Protein AF-0000000084404842 (afdb_homodimer)

Sequence (154 aa):
MKILVSLSGGLVNAVYLDEEAAAAKVQVVIADYDVEGTQCETVLDPDGDEVLLWTETPITESPHAEKMFALEATGCFMKILVSLSGGLVNAVYLDEEAAAAKVQVVIADYDVEGTQCETVLDPDGDEVLLWTETPITESPHAEKMFALEATGCF

Solvent-accessible surface area (backbone atoms only — not comparable to full-atom values): 8660 Å² to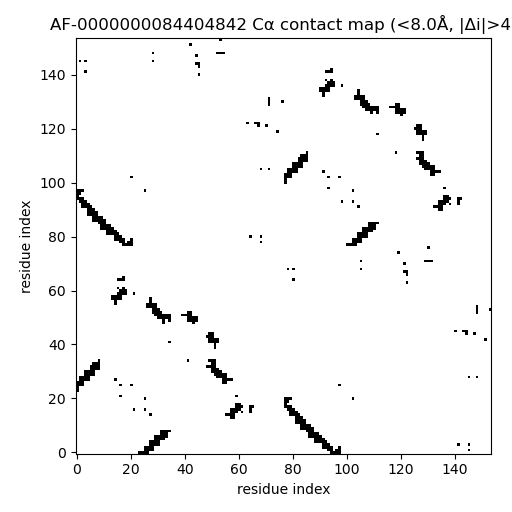tal; per-residue (Å²): 77,42,33,40,42,32,26,42,46,52,43,80,73,46,36,32,29,37,70,62,28,49,74,62,58,57,40,45,33,38,36,33,51,53,58,79,89,59,87,66,82,63,46,68,44,99,87,64,49,64,27,36,66,48,73,59,80,60,45,59,84,43,69,68,53,55,51,51,56,53,48,51,74,64,50,87,120,79,43,35,40,41,32,26,43,44,53,43,80,73,49,37,33,29,37,70,61,26,48,74,61,56,58,40,43,32,40,36,34,52,52,56,77,89,58,86,66,82,63,46,70,45,98,87,64,49,65,26,36,66,48,72,62,81,59,44,60,86,42,70,66,54,55,53,51,54,54,48,50,74,65,50,87,121

Organism: Acidithiobacillus ferrooxidans (NCBI:txid920)

Secondary structure (DSSP, 8-state):
-EEEEEEESSEEEEEEE-HHHHHTT-EEEEEE---TT--SPPEE-TTS-EEEEEEE--EES-HHHHHHHHHHHHS--/-EEEEEEESSEEEEEEE-HHHHHTT-EEEEEE---TT--SPPEE-TTS-EEEEEEE--EES-HHHHHHHHHHHH---

pLDDT: mean 93.38, std 8.91, range [45.34, 98.69]

Structure (mmCIF, N/CA/C/O backbone):
data_AF-0000000084404842-model_v1
#
loop_
_entity.id
_entity.type
_entity.pdbx_description
1 polymer 'Uncharacterized protein'
#
loop_
_atom_site.group_PDB
_atom_site.id
_atom_site.type_symbol
_atom_site.label_atom_id
_atom_site.label_alt_id
_atom_site.label_comp_id
_atom_site.label_asym_id
_atom_site.label_entity_id
_atom_site.label_seq_id
_atom_site.pdbx_PDB_ins_code
_atom_site.Cartn_x
_atom_site.Cartn_y
_atom_site.Cartn_z
_atom_site.occupancy
_atom_site.B_iso_or_equiv
_atom_site.auth_seq_id
_atom_site.auth_comp_id
_atom_site.auth_asym_id
_atom_site.auth_atom_id
_atom_site.pdbx_PDB_model_num
ATOM 1 N N . MET A 1 1 ? -8.859 1.217 11.219 1 95.62 1 MET A N 1
ATOM 2 C CA . MET A 1 1 ? -7.66 0.489 10.82 1 95.62 1 MET A CA 1
ATOM 3 C C . MET A 1 1 ? -6.992 1.154 9.625 1 95.62 1 MET A C 1
ATOM 5 O O . MET A 1 1 ? -7.656 1.465 8.633 1 95.62 1 MET A O 1
ATOM 9 N N . LYS A 1 2 ? -5.762 1.504 9.844 1 97.81 2 LYS A N 1
ATOM 10 C CA . LYS A 1 2 ? -5.055 2.225 8.789 1 97.81 2 LYS A CA 1
ATOM 11 C C . LYS A 1 2 ? -3.74 1.536 8.438 1 97.81 2 LYS 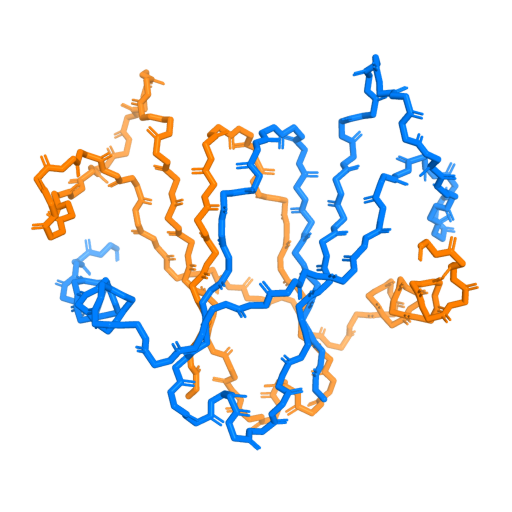A C 1
ATOM 13 O O . LYS A 1 2 ? -3.078 0.968 9.312 1 97.81 2 LYS A O 1
ATOM 18 N N . ILE A 1 3 ? -3.461 1.562 7.227 1 98.5 3 ILE A N 1
ATOM 19 C CA . ILE A 1 3 ? -2.195 1.11 6.66 1 98.5 3 ILE A CA 1
ATOM 20 C C . ILE A 1 3 ? -1.508 2.268 5.941 1 98.5 3 ILE A C 1
ATOM 22 O O . ILE A 1 3 ? -2.158 3.039 5.23 1 98.5 3 ILE A O 1
ATOM 26 N N . LEU A 1 4 ? -0.23 2.408 6.191 1 98.69 4 LEU A N 1
ATOM 27 C CA . LEU A 1 4 ? 0.58 3.389 5.477 1 98.69 4 LEU A CA 1
ATOM 28 C C . LEU A 1 4 ? 1.55 2.701 4.523 1 98.69 4 LEU A C 1
ATOM 30 O O . LEU A 1 4 ? 2.334 1.846 4.938 1 98.69 4 LEU A O 1
ATOM 34 N N . VAL A 1 5 ? 1.462 3.002 3.25 1 97.81 5 VAL A N 1
ATOM 35 C CA . VAL A 1 5 ? 2.424 2.541 2.256 1 97.81 5 VAL A CA 1
ATOM 36 C C . VAL A 1 5 ? 3.312 3.703 1.817 1 97.81 5 VAL A C 1
ATOM 38 O O . VAL A 1 5 ? 2.828 4.68 1.241 1 97.81 5 VAL A O 1
ATOM 41 N N . SER A 1 6 ? 4.559 3.566 2.154 1 97.62 6 SER A N 1
ATOM 42 C CA . SER A 1 6 ? 5.543 4.57 1.757 1 97.62 6 SER A CA 1
ATOM 43 C C . SER A 1 6 ? 6.297 4.137 0.504 1 97.62 6 SER A C 1
ATOM 45 O O . SER A 1 6 ? 6.824 3.023 0.442 1 97.62 6 SER A O 1
ATOM 47 N N . LEU A 1 7 ? 6.277 5.031 -0.471 1 95.75 7 LEU A N 1
ATOM 48 C CA . LEU A 1 7 ? 6.98 4.68 -1.701 1 95.75 7 LEU A CA 1
ATOM 49 C C . LEU A 1 7 ? 7.742 5.883 -2.254 1 95.75 7 LEU A C 1
ATOM 51 O O . LEU A 1 7 ? 7.523 7.016 -1.818 1 95.75 7 LEU A O 1
ATOM 55 N N . SER A 1 8 ? 8.734 5.625 -3.014 1 93.88 8 SER A N 1
ATOM 56 C CA . SER A 1 8 ? 9.469 6.633 -3.771 1 93.88 8 SER A CA 1
ATOM 57 C C . SER A 1 8 ? 9.305 6.422 -5.273 1 93.88 8 SER A C 1
ATOM 59 O O . SER A 1 8 ? 9.82 5.445 -5.828 1 93.88 8 SER A O 1
ATOM 61 N N . GLY A 1 9 ? 8.531 7.402 -5.789 1 86.19 9 GLY A N 1
ATOM 62 C CA . GLY A 1 9 ? 8.266 7.301 -7.215 1 86.19 9 GLY A CA 1
ATOM 63 C C . GLY A 1 9 ? 7.262 6.219 -7.562 1 86.19 9 GLY A C 1
ATOM 64 O O . GLY A 1 9 ? 6.566 5.703 -6.684 1 86.19 9 GLY A O 1
ATOM 65 N N . GLY A 1 10 ? 6.973 6.07 -8.812 1 84.31 10 GLY A N 1
ATOM 66 C CA . GLY A 1 10 ? 6.008 5.102 -9.312 1 84.31 10 GLY A CA 1
ATOM 67 C C . GLY A 1 10 ? 4.582 5.613 -9.281 1 84.31 10 GLY A C 1
ATOM 68 O O . GLY A 1 10 ? 4.324 6.734 -8.844 1 84.31 10 GLY A O 1
ATOM 69 N N . LEU A 1 11 ? 3.779 4.883 -9.859 1 90.5 11 LEU A N 1
ATOM 70 C CA . LEU A 1 11 ? 2.354 5.184 -9.922 1 90.5 11 LEU A CA 1
ATOM 71 C C . LEU A 1 11 ? 1.536 4.086 -9.242 1 90.5 11 LEU A C 1
ATOM 73 O O . LEU A 1 11 ? 1.642 2.914 -9.609 1 90.5 11 LEU A O 1
ATOM 77 N N . VAL A 1 12 ? 0.825 4.516 -8.188 1 94.38 12 VAL A N 1
ATOM 78 C CA . VAL A 1 12 ? -0.156 3.588 -7.633 1 94.38 12 VAL A CA 1
ATOM 79 C C . VAL A 1 12 ? -1.347 3.471 -8.586 1 94.38 12 VAL A C 1
ATOM 81 O O . VAL A 1 12 ? -2.092 4.434 -8.773 1 94.38 12 VAL A O 1
ATOM 84 N N . ASN A 1 13 ? -1.552 2.266 -9.086 1 95.81 13 ASN A N 1
ATOM 85 C CA . ASN A 1 13 ? -2.639 2.027 -10.031 1 95.81 13 ASN A CA 1
ATOM 86 C C . ASN A 1 13 ? -3.961 1.78 -9.312 1 95.81 13 ASN A C 1
ATOM 88 O O . ASN A 1 13 ? -5 2.301 -9.719 1 95.81 13 ASN A O 1
ATOM 92 N N . ALA A 1 14 ? -3.934 1.024 -8.406 1 97.25 14 ALA A N 1
ATOM 93 C CA . ALA A 1 14 ? -5.145 0.67 -7.668 1 97.25 14 ALA A CA 1
ATOM 94 C C . ALA A 1 14 ? -4.801 0.03 -6.324 1 97.25 14 ALA A C 1
ATOM 96 O O . ALA A 1 14 ? -3.719 -0.542 -6.164 1 97.25 14 ALA A O 1
ATOM 97 N N . VAL A 1 15 ? -5.629 0.176 -5.426 1 98.38 15 VAL A N 1
ATOM 98 C CA . VAL A 1 15 ? -5.613 -0.553 -4.16 1 98.38 15 VAL A CA 1
ATOM 99 C C . VAL A 1 15 ? -6.883 -1.388 -4.027 1 98.38 15 VAL A C 1
ATOM 101 O O . VAL A 1 15 ? -7.98 -0.908 -4.316 1 98.38 15 VAL A O 1
ATOM 104 N N . TYR A 1 16 ? -6.707 -2.646 -3.613 1 98.69 16 TYR A N 1
ATOM 105 C CA . TYR A 1 16 ? -7.836 -3.557 -3.453 1 98.69 16 TYR A CA 1
ATOM 106 C C . TYR A 1 16 ? -7.934 -4.059 -2.016 1 98.69 16 TYR A C 1
ATOM 108 O O . TYR A 1 16 ? -6.918 -4.332 -1.377 1 98.69 16 TYR A O 1
ATOM 116 N N . LEU A 1 17 ? -9.133 -4.199 -1.536 1 98.44 17 LEU A N 1
ATOM 117 C CA . LEU A 1 17 ? -9.398 -4.82 -0.242 1 98.44 17 LEU A CA 1
ATOM 118 C C . LEU A 1 17 ? -10.117 -6.152 -0.415 1 98.44 17 LEU A C 1
ATOM 120 O O . LEU A 1 17 ? -11.031 -6.266 -1.234 1 98.44 17 LEU A O 1
ATOM 124 N N . ASP A 1 18 ? -9.641 -7.18 0.291 1 97.94 18 ASP A N 1
ATOM 125 C CA . ASP A 1 18 ? -10.477 -8.375 0.289 1 97.94 18 ASP A CA 1
ATOM 126 C C . ASP A 1 18 ? -11.758 -8.148 1.092 1 97.94 18 ASP A C 1
ATOM 128 O O . ASP A 1 18 ? -11.977 -7.062 1.629 1 97.94 18 ASP A O 1
ATOM 132 N N . GLU A 1 19 ? -12.555 -9.156 1.136 1 97.06 19 GLU A N 1
ATOM 133 C CA . GLU A 1 19 ? -13.875 -9 1.741 1 97.06 19 GLU A CA 1
ATOM 134 C C . GLU A 1 19 ? -13.766 -8.602 3.211 1 97.06 19 GLU A C 1
ATOM 136 O O . GLU A 1 19 ? -14.477 -7.703 3.67 1 97.06 19 GLU A O 1
ATOM 141 N N . GLU A 1 20 ? -12.977 -9.203 3.902 1 97.31 20 GLU A N 1
ATOM 142 C CA . GLU A 1 20 ? -12.828 -8.938 5.328 1 97.31 20 GLU A CA 1
ATOM 143 C C . GLU A 1 20 ? -12.305 -7.523 5.57 1 97.31 20 GLU A C 1
ATOM 145 O O . GLU A 1 20 ? -12.805 -6.809 6.438 1 97.31 20 GLU A O 1
ATOM 150 N N . ALA A 1 21 ? -11.289 -7.156 4.832 1 97.94 21 ALA A N 1
ATOM 151 C CA . ALA A 1 21 ? -10.719 -5.816 4.957 1 97.94 21 ALA A CA 1
ATOM 152 C C . ALA A 1 21 ? -11.758 -4.75 4.609 1 97.94 21 ALA A C 1
ATOM 154 O O . ALA A 1 21 ? -11.805 -3.691 5.238 1 97.94 21 ALA A O 1
ATOM 155 N N . ALA A 1 22 ? -12.508 -4.996 3.578 1 97.62 22 ALA A N 1
ATOM 156 C CA . ALA A 1 22 ? -13.562 -4.062 3.182 1 97.62 22 ALA A CA 1
ATOM 157 C C . ALA A 1 22 ? -14.594 -3.9 4.293 1 97.62 22 ALA A C 1
ATOM 159 O O . ALA A 1 22 ? -15.023 -2.783 4.594 1 97.62 22 ALA A O 1
ATOM 160 N N . ALA A 1 23 ? -14.977 -5.004 4.824 1 97.06 23 ALA A N 1
ATOM 161 C CA . ALA A 1 23 ? -15.953 -4.98 5.906 1 97.06 23 ALA A CA 1
ATOM 162 C C . ALA A 1 23 ? -15.43 -4.195 7.105 1 97.06 23 ALA A C 1
ATOM 164 O O . ALA A 1 23 ? -16.203 -3.525 7.801 1 97.06 23 ALA A O 1
ATOM 165 N N . ALA A 1 24 ? -14.141 -4.316 7.293 1 97.12 24 ALA A N 1
ATOM 166 C CA . ALA A 1 24 ? -13.508 -3.633 8.414 1 97.12 24 ALA A CA 1
ATOM 167 C C . ALA A 1 24 ? -13.211 -2.174 8.078 1 97.12 24 ALA A C 1
ATOM 169 O O . ALA A 1 24 ? -12.703 -1.423 8.914 1 97.12 24 ALA A O 1
ATOM 170 N N . LYS A 1 25 ? -13.5 -1.771 6.844 1 95.94 25 LYS A N 1
ATOM 171 C CA . LYS A 1 25 ? -13.305 -0.41 6.348 1 95.94 25 LYS A CA 1
ATOM 172 C C . LYS A 1 25 ? -11.859 0.038 6.523 1 95.94 25 LYS A C 1
ATOM 174 O O . LYS A 1 25 ? -11.602 1.149 6.988 1 95.94 25 LYS A O 1
ATOM 179 N N . VAL A 1 26 ? -10.945 -0.845 6.211 1 98 26 VAL A N 1
ATOM 180 C CA . VAL A 1 26 ? -9.523 -0.533 6.281 1 98 26 VAL A CA 1
ATOM 181 C C . VAL A 1 26 ? -9.203 0.646 5.363 1 98 26 VAL A C 1
ATOM 183 O O . VAL A 1 26 ? -9.656 0.686 4.215 1 98 26 VAL A O 1
ATOM 186 N N . GLN A 1 27 ? -8.477 1.573 5.922 1 98.12 27 GLN A N 1
ATOM 187 C CA . GLN A 1 27 ? -8.016 2.717 5.137 1 98.12 27 GLN A CA 1
ATOM 188 C C . GLN A 1 27 ? -6.551 2.57 4.75 1 98.12 27 GLN A C 1
ATOM 190 O O . GLN A 1 27 ? -5.719 2.199 5.582 1 98.12 27 GLN A O 1
ATOM 195 N N . VAL A 1 28 ? -6.293 2.828 3.494 1 98.06 28 VAL A N 1
ATOM 196 C CA . VAL A 1 28 ? -4.918 2.779 3.008 1 98.06 28 VAL A CA 1
ATOM 197 C C . VAL A 1 28 ? -4.43 4.191 2.689 1 98.06 28 VAL A C 1
ATOM 199 O O . VAL A 1 28 ? -4.988 4.863 1.818 1 98.06 28 VAL A O 1
ATOM 202 N N . VAL A 1 29 ? -3.428 4.621 3.375 1 98 29 VAL A N 1
ATOM 203 C CA . VAL A 1 29 ? -2.779 5.914 3.164 1 98 29 VAL A CA 1
ATOM 204 C C . VAL A 1 29 ? -1.479 5.719 2.389 1 98 29 VAL A C 1
ATOM 206 O O . VAL A 1 29 ? -0.689 4.824 2.703 1 98 29 VAL A O 1
ATOM 209 N N . ILE A 1 30 ? -1.328 6.516 1.342 1 96.94 30 ILE A N 1
ATOM 210 C CA . ILE A 1 30 ? -0.127 6.449 0.516 1 96.94 30 ILE A CA 1
ATOM 211 C C . ILE A 1 30 ? 0.749 7.672 0.781 1 96.94 30 ILE A C 1
ATOM 213 O O . ILE A 1 30 ? 0.25 8.797 0.844 1 96.94 30 ILE A O 1
ATOM 217 N N . ALA A 1 31 ? 2.004 7.395 1.028 1 96.56 31 ALA A N 1
ATOM 218 C CA . ALA A 1 31 ? 3.027 8.438 1.11 1 96.56 31 ALA A CA 1
ATOM 219 C C . ALA A 1 31 ? 4.055 8.281 -0.009 1 96.56 31 ALA A C 1
ATOM 221 O O . ALA A 1 31 ? 4.855 7.348 -0.001 1 96.56 31 ALA A O 1
ATOM 222 N N . ASP A 1 32 ? 3.99 9.188 -0.981 1 95.31 32 ASP A N 1
ATOM 223 C CA . ASP A 1 32 ? 4.926 9.172 -2.102 1 95.31 32 ASP A CA 1
ATOM 224 C C . ASP A 1 32 ? 5.977 10.273 -1.957 1 95.31 32 ASP A C 1
ATOM 226 O O . ASP A 1 32 ? 5.648 11.461 -1.989 1 95.31 32 ASP A O 1
ATOM 230 N N . TYR A 1 33 ? 7.285 9.852 -1.862 1 95.5 33 TYR A N 1
ATOM 231 C CA . TYR A 1 33 ? 8.352 10.797 -1.54 1 95.5 33 TYR A CA 1
ATOM 232 C C . TYR A 1 33 ? 9.039 11.297 -2.805 1 95.5 33 TYR A C 1
ATOM 234 O O . TYR A 1 33 ? 9.922 12.148 -2.74 1 95.5 33 TYR A O 1
ATOM 242 N N . ASP A 1 34 ? 8.727 10.766 -3.957 1 94 34 ASP A N 1
ATOM 243 C CA . ASP A 1 34 ? 9.18 11.367 -5.207 1 94 34 ASP A CA 1
ATOM 244 C C . ASP A 1 34 ? 8.25 12.5 -5.641 1 94 34 ASP A C 1
ATOM 246 O O . ASP A 1 34 ? 7.309 12.281 -6.406 1 94 34 ASP A O 1
ATOM 250 N N . VAL A 1 35 ? 8.555 13.641 -5.203 1 91.88 35 VAL A N 1
ATOM 251 C CA . VAL A 1 35 ? 7.668 14.781 -5.414 1 91.88 35 VAL A CA 1
ATOM 252 C C . VAL A 1 35 ? 8.203 15.648 -6.551 1 91.88 35 VAL A C 1
ATOM 254 O O . VAL A 1 35 ? 7.691 16.75 -6.797 1 91.88 35 VAL A O 1
ATOM 257 N N . GLU A 1 36 ? 9.117 15.062 -7.172 1 87.44 36 GLU A N 1
ATOM 258 C CA . GLU A 1 36 ? 9.711 15.836 -8.258 1 87.44 36 GLU A CA 1
ATOM 259 C C . GLU A 1 36 ? 8.703 16.062 -9.383 1 87.44 36 GLU A C 1
ATOM 261 O O . GLU A 1 36 ? 8.125 15.109 -9.906 1 87.44 36 GLU A O 1
ATOM 266 N N . GLY A 1 37 ? 8.438 17.359 -9.734 1 84.19 37 GLY A N 1
ATOM 267 C CA . GLY A 1 37 ? 7.613 17.719 -10.867 1 84.19 37 GLY A CA 1
ATOM 268 C C . GLY A 1 37 ? 6.125 17.641 -10.578 1 84.19 37 GLY A C 1
ATOM 269 O O . GLY A 1 37 ? 5.301 17.797 -11.484 1 84.19 37 GLY A O 1
ATOM 270 N N . THR A 1 38 ? 5.777 17.344 -9.352 1 83 38 THR A N 1
ATOM 271 C CA . THR A 1 38 ? 4.359 17.203 -9.047 1 83 38 THR A CA 1
ATOM 272 C C . THR A 1 38 ? 3.688 18.562 -8.961 1 83 38 THR A C 1
ATOM 274 O O . THR A 1 38 ? 4.324 19.562 -8.594 1 83 38 THR A O 1
ATOM 277 N N . GLN A 1 39 ? 2.469 18.594 -9.438 1 85.94 39 GLN A N 1
ATOM 278 C CA . GLN A 1 39 ? 1.647 19.797 -9.305 1 85.94 39 GLN A CA 1
ATOM 279 C C . GLN A 1 39 ? 0.683 19.672 -8.133 1 85.94 39 GLN A C 1
ATOM 281 O O . GLN A 1 39 ? -0.075 20.609 -7.848 1 85.94 39 GLN A O 1
ATOM 286 N N . CYS A 1 40 ? 0.736 18.531 -7.48 1 84.38 40 CYS A N 1
ATOM 287 C CA . CYS A 1 40 ? -0.134 18.312 -6.336 1 84.38 40 CYS A CA 1
ATOM 288 C C . CYS A 1 40 ? 0.431 18.969 -5.082 1 84.38 40 CYS A C 1
ATOM 290 O O . CYS A 1 40 ? 1.636 19.203 -4.992 1 84.38 40 CYS A O 1
ATOM 292 N N . GLU A 1 41 ? -0.366 19.328 -4.238 1 88.69 41 GLU A N 1
ATOM 293 C CA . GLU A 1 41 ? 0.063 19.891 -2.959 1 88.69 41 GLU A CA 1
ATOM 294 C C . GLU A 1 41 ? 0.774 18.844 -2.107 1 88.69 41 GLU A C 1
ATOM 296 O O . GLU A 1 41 ? 0.272 17.719 -1.938 1 88.69 41 GLU A O 1
ATOM 301 N N . THR A 1 42 ? 1.949 19.188 -1.704 1 93.75 42 THR A N 1
ATOM 302 C CA . THR A 1 42 ? 2.715 18.328 -0.815 1 93.75 42 THR A CA 1
ATOM 303 C C . THR A 1 42 ? 2.615 18.812 0.629 1 93.75 42 THR A C 1
ATOM 305 O O . THR A 1 42 ? 2.15 19.922 0.887 1 93.75 42 THR A O 1
ATOM 308 N N . VAL A 1 43 ? 2.883 17.891 1.57 1 94.56 43 VAL A N 1
ATOM 309 C CA . VAL A 1 43 ? 2.992 18.25 2.982 1 94.56 43 VAL A CA 1
ATOM 310 C C . VAL A 1 43 ? 4.379 17.875 3.5 1 94.56 43 VAL A C 1
ATOM 312 O O . VAL A 1 43 ? 5.129 17.156 2.83 1 94.56 43 VAL A O 1
ATOM 315 N N . LEU A 1 44 ? 4.75 18.422 4.695 1 95.44 44 LEU A N 1
ATOM 316 C CA . LEU A 1 44 ? 5.98 18.031 5.371 1 95.44 44 LEU A CA 1
ATOM 317 C C . LEU A 1 44 ? 5.719 16.891 6.348 1 95.44 44 LEU A C 1
ATOM 319 O O . LEU A 1 44 ? 4.801 16.969 7.172 1 95.44 44 LEU A O 1
ATOM 323 N N . ASP A 1 45 ? 6.512 15.891 6.117 1 96.44 45 ASP A N 1
ATOM 324 C CA . ASP A 1 45 ? 6.352 14.797 7.07 1 96.44 45 ASP A CA 1
ATOM 325 C C . ASP A 1 45 ? 6.984 15.141 8.414 1 96.44 45 ASP A C 1
ATOM 327 O O . ASP A 1 45 ? 7.547 16.219 8.578 1 96.44 45 ASP A O 1
ATOM 331 N N . PRO A 1 46 ? 6.922 14.203 9.398 1 95.5 46 PRO A N 1
ATOM 332 C CA . PRO A 1 46 ? 7.426 14.516 10.734 1 95.5 46 PRO A CA 1
ATOM 333 C C . PRO A 1 46 ? 8.93 14.781 10.75 1 95.5 46 PRO A C 1
ATOM 335 O O . PRO A 1 46 ? 9.438 15.414 11.68 1 95.5 46 PRO A O 1
ATOM 338 N N . ASP A 1 47 ? 9.609 14.258 9.781 1 96.06 47 ASP A N 1
ATOM 339 C CA . ASP A 1 47 ? 11.055 14.445 9.734 1 96.06 47 ASP A CA 1
ATOM 340 C C . ASP A 1 47 ? 11.422 15.672 8.906 1 96.06 47 ASP A C 1
ATOM 342 O O . ASP A 1 47 ? 12.602 16.016 8.789 1 96.06 47 ASP A O 1
ATOM 346 N N . GLY A 1 48 ? 10.461 16.281 8.344 1 96.12 48 GLY A N 1
ATOM 347 C CA . GLY A 1 48 ? 10.688 17.516 7.617 1 96.12 48 GLY A CA 1
ATOM 348 C C . GLY A 1 48 ? 10.836 17.312 6.121 1 96.12 48 GLY A C 1
ATOM 349 O O . GLY A 1 48 ? 11.172 18.25 5.391 1 96.12 48 GLY A O 1
ATOM 350 N N . ASP A 1 49 ? 10.688 16.125 5.59 1 95.5 49 ASP A N 1
ATOM 351 C CA . ASP A 1 49 ? 10.773 15.852 4.16 1 95.5 49 ASP A CA 1
ATOM 352 C C . ASP A 1 49 ? 9.43 16.094 3.469 1 95.5 49 ASP A C 1
ATOM 354 O O . ASP A 1 49 ? 8.375 15.781 4.02 1 95.5 49 ASP A O 1
ATOM 358 N N . GLU A 1 50 ? 9.453 16.594 2.26 1 95.12 50 GLU A N 1
ATOM 359 C CA . GLU A 1 50 ? 8.242 16.766 1.459 1 95.12 50 GLU A CA 1
ATOM 360 C C . GLU A 1 50 ? 7.699 15.422 0.972 1 95.12 50 GLU A C 1
ATOM 362 O O . GLU A 1 50 ? 8.469 14.547 0.567 1 95.12 50 GLU A O 1
ATOM 367 N N . VAL A 1 51 ? 6.375 15.336 1.034 1 95.38 51 VAL A N 1
ATOM 368 C CA . VAL A 1 51 ? 5.754 14.07 0.655 1 95.38 51 VAL A CA 1
ATOM 369 C C . VAL A 1 51 ? 4.348 14.32 0.12 1 95.38 51 VAL A C 1
ATOM 371 O O . VAL A 1 51 ? 3.652 15.227 0.588 1 95.38 51 VAL A O 1
ATOM 374 N N . LEU A 1 52 ? 3.99 13.641 -0.975 1 95.38 52 LEU A N 1
ATOM 375 C CA . LEU A 1 52 ? 2.588 13.539 -1.369 1 95.38 52 LEU A CA 1
ATOM 376 C C . LEU A 1 52 ? 1.852 12.531 -0.499 1 95.38 52 LEU A C 1
ATOM 378 O O . LEU A 1 52 ? 2.268 11.375 -0.396 1 95.38 52 LEU A O 1
ATOM 382 N N . LEU A 1 53 ? 0.821 12.961 0.18 1 96 53 LEU A N 1
ATOM 383 C CA . LEU A 1 53 ? 0.12 12.141 1.158 1 96 53 LEU A CA 1
ATOM 384 C C . LEU A 1 53 ? -1.38 12.125 0.885 1 96 53 LEU A C 1
ATOM 386 O O . LEU A 1 53 ? -2.01 13.188 0.815 1 96 53 LEU A O 1
ATOM 390 N N . TRP A 1 54 ? -1.98 10.898 0.659 1 95 54 TRP A N 1
ATOM 391 C CA . TRP A 1 54 ? -3.424 10.844 0.457 1 95 54 TRP A CA 1
ATOM 392 C C . TRP A 1 54 ? -3.979 9.484 0.861 1 95 54 TRP A C 1
ATOM 394 O O . TRP A 1 54 ? -3.229 8.508 0.979 1 95 54 TRP A O 1
ATOM 404 N N . THR A 1 55 ? -5.242 9.453 1.167 1 96.69 55 THR A N 1
ATOM 405 C CA . THR A 1 55 ? -5.957 8.195 1.379 1 96.69 55 THR A CA 1
ATOM 406 C C . THR A 1 55 ? -6.512 7.664 0.062 1 96.69 55 THR A C 1
ATOM 408 O O . THR A 1 55 ? -7.32 8.328 -0.59 1 96.69 55 THR A O 1
ATOM 411 N N . GLU A 1 56 ? -6.086 6.441 -0.287 1 96.31 56 GLU A N 1
ATOM 412 C CA . GLU A 1 56 ? -6.531 5.855 -1.546 1 96.31 56 GLU A CA 1
ATOM 413 C C . GLU A 1 56 ? -7.953 5.312 -1.427 1 96.31 56 GLU A C 1
ATOM 415 O O . GLU A 1 56 ? -8.352 4.82 -0.368 1 96.31 56 GLU A O 1
ATOM 420 N N . THR A 1 57 ? -8.742 5.453 -2.516 1 96.75 57 THR A N 1
ATOM 421 C CA . THR A 1 57 ? -10.047 4.801 -2.594 1 96.75 57 THR A CA 1
ATOM 422 C C . THR A 1 57 ? -9.906 3.371 -3.111 1 96.75 57 THR A C 1
ATOM 424 O O . THR A 1 57 ? -9.625 3.16 -4.293 1 96.75 57 THR A O 1
ATOM 427 N N . PRO A 1 58 ? -10.086 2.453 -2.242 1 97.69 58 PRO A N 1
ATOM 428 C CA . PRO A 1 58 ? -9.828 1.074 -2.664 1 97.69 58 PRO A CA 1
ATOM 429 C C . PRO A 1 58 ? -10.953 0.496 -3.52 1 97.69 58 PRO A C 1
ATOM 431 O O . PRO A 1 58 ? -12.094 0.966 -3.449 1 97.69 58 PRO A O 1
ATOM 434 N N . ILE A 1 59 ? -10.648 -0.384 -4.328 1 98.19 59 ILE A N 1
ATOM 435 C CA . ILE A 1 59 ? -11.602 -1.232 -5.043 1 98.19 59 ILE A CA 1
ATOM 436 C C . ILE A 1 59 ? -11.93 -2.459 -4.195 1 98.19 59 ILE A C 1
ATOM 438 O O . ILE A 1 59 ? -11.031 -3.107 -3.652 1 98.19 59 ILE A O 1
ATOM 442 N N . THR A 1 60 ? -13.156 -2.758 -4.031 1 97.81 60 THR A N 1
ATOM 443 C CA . THR A 1 60 ? -13.594 -3.912 -3.256 1 97.81 60 THR A CA 1
ATOM 444 C C . THR A 1 60 ? -14.312 -4.922 -4.148 1 97.81 60 THR A C 1
ATOM 446 O O . THR A 1 60 ? -14.633 -4.621 -5.301 1 9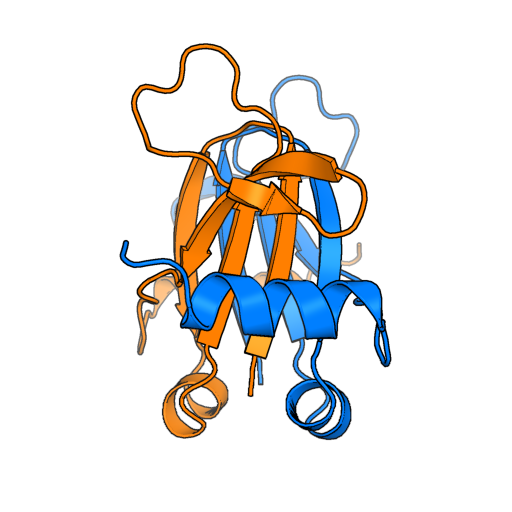7.81 60 THR A O 1
ATOM 449 N N . GLU A 1 61 ? -14.461 -6.125 -3.615 1 96.62 61 GLU A N 1
ATOM 450 C CA . GLU A 1 61 ? -15.156 -7.195 -4.32 1 96.62 61 GLU A CA 1
ATOM 451 C C . GLU A 1 61 ? -14.594 -7.391 -5.727 1 96.62 61 GLU A C 1
ATOM 453 O O . GLU A 1 61 ? -15.344 -7.461 -6.699 1 96.62 61 GLU A O 1
ATOM 458 N N . SER A 1 62 ? -13.297 -7.363 -5.906 1 97.69 62 SER A N 1
ATOM 459 C CA . SER A 1 62 ? -12.617 -7.512 -7.191 1 97.69 62 SER A CA 1
ATOM 460 C C . SER A 1 62 ? -12.195 -8.953 -7.43 1 97.69 62 SER A C 1
ATOM 462 O O . SER A 1 62 ? -11.312 -9.469 -6.734 1 97.69 62 SER A O 1
ATOM 464 N N . PRO A 1 63 ? -12.836 -9.617 -8.414 1 97 63 PRO A N 1
ATOM 465 C CA . PRO A 1 63 ? -12.367 -10.961 -8.742 1 97 63 PRO A CA 1
ATOM 466 C C . PRO A 1 63 ? -10.883 -11.008 -9.086 1 97 63 PRO A C 1
ATOM 468 O O . PRO A 1 63 ? -10.203 -11.984 -8.766 1 97 63 PRO A O 1
ATOM 471 N N . HIS A 1 64 ? -10.438 -9.992 -9.789 1 96.75 64 HIS A N 1
ATOM 472 C CA . HIS A 1 64 ? -9.016 -9.906 -10.094 1 96.75 64 HIS A CA 1
ATOM 473 C C . HIS A 1 64 ? -8.18 -9.953 -8.828 1 96.75 64 HIS A C 1
ATOM 475 O O . HIS A 1 64 ? -7.211 -10.719 -8.742 1 96.75 64 HIS A O 1
ATOM 481 N N . ALA A 1 65 ? -8.516 -9.148 -7.832 1 97.5 65 ALA A N 1
ATOM 482 C CA . ALA A 1 65 ? -7.762 -9.102 -6.582 1 97.5 65 ALA A CA 1
ATOM 483 C C . ALA A 1 65 ? -7.781 -10.453 -5.879 1 97.5 65 ALA A C 1
ATOM 485 O O . ALA A 1 65 ? -6.762 -10.891 -5.344 1 97.5 65 ALA A O 1
ATOM 486 N N . GLU A 1 66 ? -8.914 -11.07 -5.863 1 96.81 66 GLU A N 1
ATOM 487 C CA . GLU A 1 66 ? -9.016 -12.383 -5.234 1 96.81 66 GLU A CA 1
ATOM 488 C C . GLU A 1 66 ? -8.062 -13.383 -5.883 1 96.81 66 GLU A C 1
ATOM 490 O O . GLU A 1 66 ? -7.395 -14.148 -5.184 1 96.81 66 GLU A O 1
ATOM 495 N N . LYS A 1 67 ? -8.008 -13.359 -7.16 1 97.06 67 LYS A N 1
ATOM 496 C CA . LYS A 1 67 ? -7.098 -14.25 -7.883 1 97.06 67 LYS A CA 1
ATOM 497 C C . LYS A 1 67 ? -5.641 -13.883 -7.613 1 97.06 67 LYS A C 1
ATOM 499 O O . LYS A 1 67 ? -4.781 -14.758 -7.523 1 97.06 67 LYS A O 1
ATOM 504 N N . MET A 1 68 ? -5.32 -12.617 -7.523 1 97.56 68 MET A N 1
ATOM 505 C CA . MET A 1 68 ? -3.969 -12.172 -7.195 1 97.56 68 MET A CA 1
ATOM 506 C C . MET A 1 68 ? -3.557 -12.656 -5.812 1 97.56 68 MET A C 1
ATOM 508 O O . MET A 1 68 ? -2.414 -13.07 -5.609 1 97.56 68 MET A O 1
ATOM 512 N N . PHE A 1 69 ? -4.477 -12.586 -4.797 1 97 69 PHE A N 1
ATOM 513 C CA . PHE A 1 69 ? -4.184 -13.086 -3.461 1 97 69 PHE A CA 1
ATOM 514 C C . PHE A 1 69 ? -3.867 -14.578 -3.504 1 97 69 PHE A C 1
ATOM 516 O O . PHE A 1 69 ? -2.959 -15.047 -2.811 1 97 69 PHE A O 1
ATOM 523 N N . ALA A 1 70 ? -4.656 -15.289 -4.293 1 95 70 ALA A N 1
ATOM 524 C CA . ALA A 1 70 ? -4.426 -16.719 -4.426 1 95 70 ALA A CA 1
ATOM 525 C C . ALA A 1 70 ? -3.066 -17 -5.055 1 95 70 ALA A C 1
ATOM 527 O O . ALA A 1 70 ? -2.359 -17.922 -4.637 1 95 70 ALA A O 1
ATOM 528 N N . LEU A 1 71 ? -2.699 -16.266 -6.059 1 95.06 71 LEU A N 1
ATOM 529 C CA . LEU A 1 71 ? -1.416 -16.406 -6.738 1 95.06 71 LEU A CA 1
ATOM 530 C C . LEU A 1 71 ? -0.261 -16.156 -5.773 1 95.06 71 LEU A C 1
ATOM 532 O O . LEU A 1 71 ? 0.727 -16.891 -5.781 1 95.06 71 LEU A O 1
ATOM 536 N N . GLU A 1 72 ? -0.33 -15.117 -4.98 1 93.94 72 GLU A N 1
ATOM 537 C CA . GLU A 1 72 ? 0.703 -14.781 -4.004 1 93.94 72 GLU A CA 1
ATOM 538 C C . GLU A 1 72 ? 0.903 -15.914 -3 1 93.94 72 GLU A C 1
ATOM 540 O O . GLU A 1 72 ? 2.035 -16.219 -2.623 1 93.94 72 GLU A O 1
ATOM 545 N N . ALA A 1 73 ? -0.185 -16.484 -2.588 1 89 73 ALA A N 1
ATOM 546 C CA . ALA A 1 73 ? -0.137 -17.562 -1.593 1 89 73 ALA A CA 1
ATOM 547 C C . ALA A 1 73 ? 0.592 -18.781 -2.139 1 89 73 ALA A C 1
ATOM 549 O O . ALA A 1 73 ? 1.15 -19.578 -1.373 1 89 73 ALA A O 1
ATOM 550 N N . THR A 1 74 ? 0.478 -18.828 -3.436 1 81.25 74 THR A N 1
ATOM 551 C CA . THR A 1 74 ? 1.048 -20.016 -4.051 1 81.25 74 THR A CA 1
ATOM 552 C C . THR A 1 74 ? 2.5 -19.781 -4.453 1 81.25 74 THR A C 1
ATOM 554 O O . THR A 1 74 ? 3.264 -20.734 -4.637 1 81.25 74 THR A O 1
ATO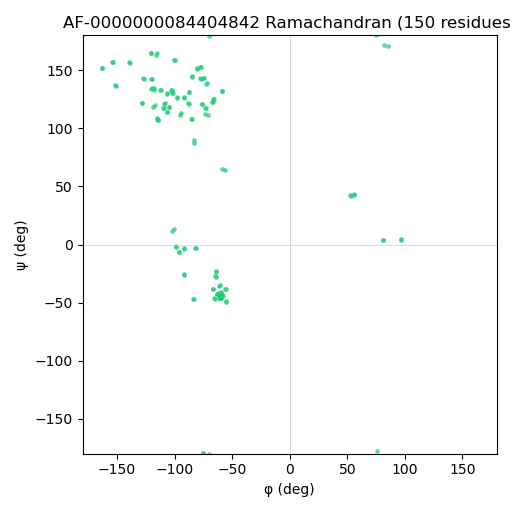M 557 N N . GLY A 1 75 ? 2.779 -18.453 -4.695 1 65.19 75 GLY A N 1
ATOM 558 C CA . GLY A 1 75 ? 4.105 -18.172 -5.219 1 65.19 75 GLY A CA 1
ATOM 559 C C . GLY A 1 75 ? 5.207 -18.375 -4.195 1 65.19 75 GLY A C 1
ATOM 560 O O . GLY A 1 75 ? 4.988 -18.188 -2.996 1 65.19 75 GLY A O 1
ATOM 561 N N . CYS A 1 76 ? 6.078 -19.344 -4.297 1 52.72 76 CYS A N 1
ATOM 562 C CA . CYS A 1 76 ? 7.25 -19.688 -3.494 1 52.72 76 CYS A CA 1
ATOM 563 C C . CYS A 1 76 ? 8.227 -18.516 -3.424 1 52.72 76 CYS A C 1
ATOM 565 O O . CYS A 1 76 ? 8.883 -18.188 -4.414 1 52.72 76 CYS A O 1
ATOM 567 N N . PHE A 1 77 ? 7.816 -17.422 -2.824 1 45.34 77 PHE A N 1
ATOM 568 C CA . PHE A 1 77 ? 8.867 -16.406 -2.814 1 45.34 77 PHE A CA 1
ATOM 569 C C . PHE A 1 77 ? 9.742 -16.547 -1.58 1 45.34 77 PHE A C 1
ATOM 571 O O . PHE A 1 77 ? 9.297 -17.047 -0.546 1 45.34 77 PHE A O 1
ATOM 578 N N . MET B 1 1 ? -7.211 -10.992 6.5 1 95.69 1 MET B N 1
ATOM 579 C CA . MET B 1 1 ? -7.469 -9.711 5.84 1 95.69 1 MET B CA 1
ATOM 580 C C . MET B 1 1 ? -6.293 -9.312 4.949 1 95.69 1 MET B C 1
ATOM 582 O O . MET B 1 1 ? -5.145 -9.344 5.387 1 95.69 1 MET B O 1
ATOM 586 N N . LYS B 1 2 ? -6.621 -9.109 3.697 1 97.69 2 LYS B N 1
ATOM 587 C CA . LYS B 1 2 ? -5.551 -8.812 2.752 1 97.69 2 LYS B CA 1
ATOM 588 C C . LYS B 1 2 ? -5.852 -7.543 1.963 1 97.69 2 LYS B C 1
ATOM 590 O O . LYS B 1 2 ? -7.012 -7.258 1.656 1 97.69 2 LYS B O 1
ATOM 595 N N . ILE B 1 3 ? -4.84 -6.836 1.727 1 98.5 3 ILE B N 1
ATOM 596 C CA . ILE B 1 3 ? -4.844 -5.656 0.87 1 98.5 3 ILE B CA 1
ATOM 597 C C . ILE B 1 3 ? -3.867 -5.855 -0.286 1 98.5 3 ILE B C 1
ATOM 599 O O . ILE B 1 3 ? -2.758 -6.359 -0.09 1 98.5 3 ILE B O 1
ATOM 603 N N . LEU B 1 4 ? -4.324 -5.531 -1.471 1 98.62 4 LEU B N 1
ATOM 604 C CA . LEU B 1 4 ? -3.459 -5.547 -2.646 1 98.62 4 LEU B CA 1
ATOM 605 C C . LEU B 1 4 ? -3.158 -4.129 -3.119 1 98.62 4 LEU B C 1
ATOM 607 O O . LEU B 1 4 ? -4.074 -3.348 -3.377 1 98.62 4 LEU B O 1
ATOM 611 N N . VAL B 1 5 ? -1.902 -3.762 -3.17 1 97.81 5 VAL B N 1
ATOM 612 C CA . VAL B 1 5 ? -1.467 -2.496 -3.754 1 97.81 5 VAL B CA 1
ATOM 613 C C . VAL B 1 5 ? -0.786 -2.754 -5.098 1 97.81 5 VAL B C 1
ATOM 615 O O . VAL B 1 5 ? 0.255 -3.412 -5.156 1 97.81 5 VAL B O 1
ATOM 618 N N . SER B 1 6 ? -1.427 -2.268 -6.117 1 97.62 6 SER B N 1
ATOM 619 C CA . SER B 1 6 ? -0.873 -2.383 -7.461 1 97.62 6 SER B CA 1
ATOM 620 C C . SER B 1 6 ? -0.156 -1.104 -7.875 1 97.62 6 SER B C 1
ATOM 622 O O . SER B 1 6 ? -0.718 -0.011 -7.781 1 97.62 6 SER B O 1
ATOM 624 N N . LEU B 1 7 ? 1.084 -1.291 -8.281 1 95.81 7 LEU B N 1
ATOM 625 C CA . LEU B 1 7 ? 1.828 -0.104 -8.688 1 95.81 7 LEU B CA 1
ATOM 626 C C . LEU B 1 7 ? 2.668 -0.388 -9.922 1 95.81 7 LEU B C 1
ATOM 628 O O . LEU B 1 7 ? 2.846 -1.547 -10.312 1 95.81 7 LEU B O 1
ATOM 632 N N . SER B 1 8 ? 2.986 0.63 -10.633 1 93.75 8 SER B N 1
ATOM 633 C CA . SER B 1 8 ? 3.924 0.577 -11.75 1 93.75 8 SER B CA 1
ATOM 634 C C . SER B 1 8 ? 5.18 1.393 -11.461 1 93.75 8 SER B C 1
ATOM 636 O O . SER B 1 8 ? 5.125 2.623 -11.398 1 93.75 8 SER B O 1
ATOM 638 N N . GLY B 1 9 ? 6.227 0.583 -11.227 1 86.62 9 GLY B N 1
ATOM 639 C CA . GLY B 1 9 ? 7.5 1.224 -10.938 1 86.62 9 GLY B CA 1
ATOM 640 C C . GLY B 1 9 ? 7.578 1.79 -9.531 1 86.62 9 GLY B C 1
ATOM 641 O O . GLY B 1 9 ? 6.754 1.455 -8.68 1 86.62 9 GLY B O 1
ATOM 642 N N . GLY B 1 10 ? 8.68 2.408 -9.25 1 85 10 GLY B N 1
ATOM 643 C CA . GLY B 1 10 ? 8.922 2.967 -7.93 1 85 10 GLY B CA 1
ATOM 644 C C . GLY B 1 10 ? 9.414 1.937 -6.93 1 85 10 GLY B C 1
ATOM 645 O O . GLY B 1 10 ? 9.539 0.755 -7.258 1 85 10 GLY B O 1
ATOM 646 N N . LEU B 1 11 ? 9.789 2.4 -5.848 1 90.5 11 LEU B N 1
ATOM 647 C CA . LEU B 1 11 ? 10.281 1.571 -4.75 1 90.5 11 LEU B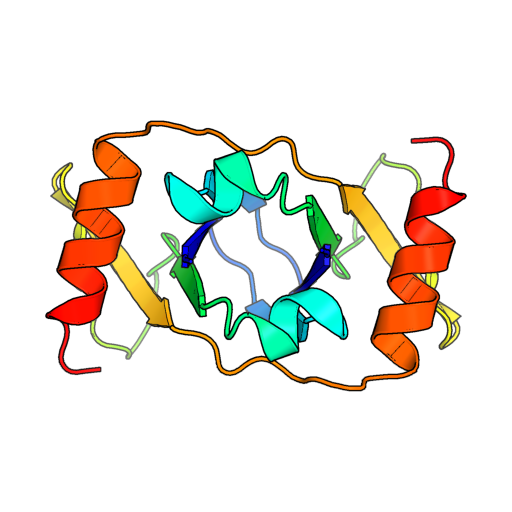 CA 1
ATOM 648 C C . LEU B 1 11 ? 9.375 1.697 -3.527 1 90.5 11 LEU B C 1
ATOM 650 O O . LEU B 1 11 ? 9.133 2.803 -3.039 1 90.5 11 LEU B O 1
ATOM 654 N N . VAL B 1 12 ? 8.828 0.542 -3.145 1 94.44 12 VAL B N 1
ATOM 655 C CA . VAL B 1 12 ? 8.164 0.53 -1.846 1 94.44 12 VAL B CA 1
ATOM 656 C C . VAL B 1 12 ? 9.203 0.565 -0.729 1 94.44 12 VAL B C 1
ATOM 658 O O . VAL B 1 12 ? 9.969 -0.387 -0.554 1 94.44 12 VAL B O 1
ATOM 661 N N . ASN B 1 13 ? 9.156 1.626 0.057 1 95.94 13 ASN B N 1
ATOM 662 C CA . ASN B 1 13 ? 10.117 1.795 1.141 1 95.94 13 ASN B CA 1
ATOM 663 C C . ASN B 1 13 ? 9.695 1.033 2.393 1 95.94 13 ASN B C 1
ATOM 665 O O . ASN B 1 13 ? 10.516 0.384 3.039 1 95.94 13 ASN B O 1
ATOM 669 N N . ALA B 1 14 ? 8.562 1.15 2.73 1 97.25 14 ALA B N 1
ATOM 670 C CA . ALA B 1 14 ? 8.055 0.513 3.941 1 97.25 14 ALA B CA 1
ATOM 671 C C . ALA B 1 14 ? 6.531 0.467 3.936 1 97.25 14 ALA B C 1
ATOM 673 O O . ALA B 1 14 ? 5.879 1.29 3.285 1 97.25 14 ALA B O 1
ATOM 674 N N . VAL B 1 15 ? 6.008 -0.46 4.57 1 98.38 15 VAL B N 1
ATOM 675 C CA . VAL B 1 15 ? 4.586 -0.544 4.891 1 98.38 15 VAL B CA 1
ATOM 676 C C . VAL B 1 15 ? 4.395 -0.544 6.406 1 98.38 15 VAL B C 1
ATOM 678 O O . VAL B 1 15 ? 5.109 -1.244 7.125 1 98.38 15 VAL B O 1
ATOM 681 N N . TYR B 1 16 ? 3.459 0.276 6.867 1 98.62 16 TYR B N 1
ATOM 682 C CA . TYR B 1 16 ? 3.18 0.379 8.297 1 98.62 16 TYR B CA 1
ATOM 683 C C . TYR B 1 16 ? 1.737 -0.006 8.602 1 98.62 16 TYR B C 1
ATOM 685 O O . TYR B 1 16 ? 0.825 0.331 7.84 1 98.62 16 TYR B O 1
ATOM 693 N N . LEU B 1 17 ? 1.538 -0.662 9.688 1 98.44 17 LEU B N 1
ATOM 694 C CA . LEU B 1 17 ? 0.205 -0.962 10.203 1 98.44 17 LEU B CA 1
ATOM 695 C C . LEU B 1 17 ? -0.063 -0.208 11.5 1 98.44 17 LEU B C 1
ATOM 697 O O . LEU B 1 17 ? 0.812 -0.119 12.359 1 98.44 17 LEU B O 1
ATOM 701 N N . ASP B 1 18 ? -1.24 0.415 11.578 1 98 18 ASP B N 1
ATOM 702 C CA . ASP B 1 18 ? -1.566 0.938 12.898 1 98 18 ASP B CA 1
ATOM 703 C C . ASP B 1 18 ? -1.87 -0.194 13.875 1 98 18 ASP B C 1
ATOM 705 O O . ASP B 1 18 ? -1.807 -1.37 13.516 1 98 18 ASP B O 1
ATOM 709 N N . GLU B 1 19 ? -2.172 0.189 15.078 1 97 19 GLU B N 1
ATOM 710 C CA . GLU B 1 19 ? -2.324 -0.809 16.141 1 97 19 GLU B CA 1
ATOM 711 C C . GLU B 1 19 ? -3.447 -1.791 15.812 1 97 19 GLU B C 1
ATOM 713 O O . GLU B 1 19 ? -3.283 -3.002 15.961 1 97 19 GLU B O 1
ATOM 718 N N . GLU B 1 20 ? -4.504 -1.333 15.398 1 97.31 20 GLU B N 1
ATOM 719 C CA . GLU B 1 20 ? -5.652 -2.184 15.109 1 97.31 20 GLU B CA 1
ATOM 720 C C . GLU B 1 20 ? -5.359 -3.123 13.938 1 97.31 20 GLU B C 1
ATOM 722 O O . GLU B 1 20 ? -5.68 -4.312 14 1 97.31 20 GLU B O 1
ATOM 727 N N . ALA B 1 21 ? -4.793 -2.584 12.898 1 98 21 ALA B N 1
ATOM 728 C CA . ALA B 1 21 ? -4.438 -3.395 11.734 1 98 21 ALA B CA 1
ATOM 729 C C . ALA B 1 21 ? -3.426 -4.473 12.109 1 98 21 ALA B C 1
ATOM 731 O O . ALA B 1 21 ? -3.496 -5.598 11.609 1 98 21 ALA B O 1
ATOM 732 N N . ALA B 1 22 ? -2.461 -4.102 12.898 1 97.62 22 ALA B N 1
ATOM 733 C CA . ALA B 1 22 ? -1.464 -5.07 13.359 1 97.62 22 ALA B CA 1
ATOM 734 C C . ALA B 1 22 ? -2.117 -6.199 14.141 1 97.62 22 ALA B C 1
ATOM 736 O O . ALA B 1 22 ? -1.79 -7.375 13.945 1 97.62 22 ALA B O 1
ATOM 737 N N . ALA B 1 23 ? -2.98 -5.82 15.008 1 97 23 ALA B N 1
ATOM 738 C CA . ALA B 1 23 ? -3.684 -6.809 15.82 1 97 23 ALA B CA 1
ATOM 739 C C . ALA B 1 23 ? -4.5 -7.754 14.945 1 97 23 ALA B C 1
ATOM 741 O O . ALA B 1 23 ? -4.629 -8.945 15.25 1 97 23 ALA B O 1
ATOM 742 N N . ALA B 1 24 ? -5.027 -7.188 13.891 1 97.06 24 ALA B N 1
ATOM 743 C CA . ALA B 1 24 ? -5.848 -7.973 12.969 1 97.06 24 ALA B CA 1
ATOM 744 C C . ALA B 1 24 ? -4.977 -8.758 11.992 1 97.06 24 ALA B C 1
ATOM 746 O O . ALA B 1 24 ? -5.488 -9.516 11.164 1 97.06 24 ALA B O 1
ATOM 747 N N . LYS B 1 25 ? -3.658 -8.578 12.07 1 95.81 25 LYS B N 1
ATOM 748 C CA . LYS B 1 25 ? -2.676 -9.258 11.234 1 95.81 25 LYS B CA 1
ATOM 749 C C . LYS B 1 25 ? -2.963 -9.039 9.75 1 95.81 25 LYS B C 1
ATOM 751 O O . LYS B 1 25 ? -2.932 -9.977 8.961 1 95.81 25 LYS B O 1
ATOM 756 N N . VAL B 1 26 ? -3.299 -7.82 9.422 1 98 26 VAL B N 1
ATOM 757 C CA . VAL B 1 26 ? -3.549 -7.457 8.031 1 98 26 VAL B CA 1
ATOM 758 C C . VAL B 1 26 ? -2.307 -7.742 7.188 1 98 26 VAL B C 1
ATOM 760 O O . VAL B 1 26 ? -1.189 -7.398 7.582 1 98 26 VAL B O 1
ATOM 763 N N . GLN B 1 27 ? -2.549 -8.391 6.086 1 98.12 27 GLN B N 1
ATOM 764 C CA . GLN B 1 27 ? -1.471 -8.656 5.137 1 98.12 27 GLN B CA 1
ATOM 765 C C . GLN B 1 27 ? -1.541 -7.707 3.943 1 98.12 27 GLN B C 1
ATOM 767 O O . GLN B 1 27 ? -2.615 -7.484 3.383 1 98.12 27 GLN B O 1
ATOM 772 N N . VAL B 1 28 ? -0.398 -7.156 3.633 1 98 28 VAL B N 1
ATOM 773 C CA . VAL B 1 28 ? -0.314 -6.27 2.475 1 98 28 VAL B CA 1
ATOM 774 C C . VAL B 1 28 ? 0.477 -6.953 1.359 1 98 28 VAL B C 1
ATOM 776 O O . VAL B 1 28 ? 1.657 -7.266 1.53 1 98 28 VAL B O 1
ATOM 779 N N . VAL B 1 29 ? -0.164 -7.176 0.253 1 98 29 VAL B N 1
ATOM 780 C CA . VAL B 1 29 ? 0.441 -7.75 -0.944 1 98 29 VAL B CA 1
ATOM 781 C C . VAL B 1 29 ? 0.724 -6.648 -1.961 1 98 29 VAL B C 1
ATOM 783 O O . VAL B 1 29 ? -0.128 -5.789 -2.209 1 98 29 VAL B O 1
ATOM 786 N N . ILE B 1 30 ? 1.954 -6.656 -2.463 1 96.94 30 ILE B N 1
ATOM 787 C CA . ILE B 1 30 ? 2.359 -5.668 -3.453 1 96.94 30 ILE B CA 1
ATOM 788 C C . ILE B 1 30 ? 2.469 -6.324 -4.828 1 96.94 30 ILE B C 1
ATOM 790 O O . ILE B 1 30 ? 3.035 -7.414 -4.957 1 96.94 30 ILE B O 1
ATOM 794 N N . ALA B 1 31 ? 1.829 -5.691 -5.785 1 96.56 31 ALA B N 1
ATOM 795 C CA . ALA B 1 31 ? 1.981 -6.055 -7.191 1 96.56 31 ALA B CA 1
ATOM 796 C C . ALA B 1 31 ? 2.65 -4.93 -7.977 1 96.56 31 ALA B C 1
ATOM 798 O O . ALA B 1 31 ? 2.047 -3.877 -8.203 1 96.56 31 ALA B O 1
ATOM 799 N N . ASP B 1 32 ? 3.91 -5.145 -8.352 1 95.31 32 ASP B N 1
ATOM 800 C CA . ASP B 1 32 ? 4.66 -4.16 -9.125 1 95.31 32 ASP B CA 1
ATOM 801 C C . ASP B 1 32 ? 4.781 -4.586 -10.586 1 95.31 32 ASP B C 1
ATOM 803 O O . ASP B 1 32 ? 5.41 -5.602 -10.898 1 95.31 32 ASP B O 1
ATOM 807 N N . TYR B 1 33 ? 4.207 -3.74 -11.516 1 95.38 33 TYR B N 1
ATOM 808 C CA . TYR B 1 33 ? 4.094 -4.125 -12.914 1 95.38 33 TYR B CA 1
ATOM 809 C C . TYR B 1 33 ? 5.25 -3.561 -13.734 1 95.38 33 TYR B C 1
ATOM 811 O O . TYR B 1 33 ? 5.363 -3.836 -14.93 1 95.38 33 TYR B O 1
ATOM 819 N N . ASP B 1 34 ? 6.094 -2.729 -13.18 1 94 34 ASP B N 1
ATOM 820 C CA . ASP B 1 34 ? 7.34 -2.344 -13.836 1 94 34 ASP B CA 1
ATOM 821 C C . ASP B 1 34 ? 8.43 -3.385 -13.602 1 94 34 ASP B C 1
ATOM 823 O O . ASP B 1 34 ? 9.219 -3.26 -12.664 1 94 34 ASP B O 1
ATOM 827 N N . VAL B 1 35 ? 8.453 -4.344 -14.453 1 91.69 35 VAL B N 1
ATOM 828 C CA . VAL B 1 35 ? 9.344 -5.48 -14.25 1 91.69 35 VAL B CA 1
ATOM 829 C C . VAL B 1 35 ? 10.586 -5.332 -15.133 1 91.69 35 VAL B C 1
ATOM 831 O O . VAL B 1 35 ? 11.391 -6.258 -15.242 1 91.69 35 VAL B O 1
ATOM 834 N N . GLU B 1 36 ? 10.656 -4.168 -15.602 1 87.25 36 GLU B N 1
ATOM 835 C CA . GLU B 1 36 ? 11.797 -3.945 -16.484 1 87.25 36 GLU B CA 1
ATOM 836 C C . GLU B 1 36 ? 13.117 -4.004 -15.711 1 87.25 36 GLU B C 1
ATOM 838 O O . GLU B 1 36 ? 13.289 -3.297 -14.719 1 87.25 36 GLU B O 1
ATOM 843 N N . GLY B 1 37 ? 14.039 -4.914 -16.125 1 84.06 37 GLY B N 1
ATOM 844 C CA . GLY B 1 37 ? 15.383 -4.992 -15.578 1 84.06 37 GLY B CA 1
ATOM 845 C C . GLY B 1 37 ? 15.438 -5.734 -14.258 1 84.06 37 GLY B C 1
ATOM 846 O O . GLY B 1 37 ? 16.484 -5.762 -13.602 1 84.06 37 GLY B O 1
ATOM 847 N N . THR B 1 38 ? 14.32 -6.262 -13.82 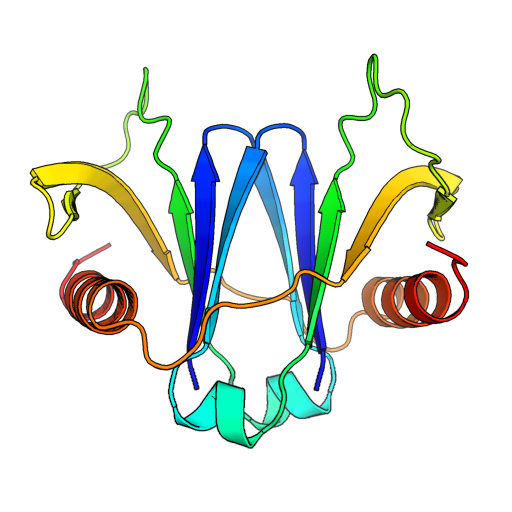1 83.31 38 THR B N 1
ATOM 848 C CA . THR B 1 38 ? 14.32 -6.938 -12.523 1 83.31 38 THR B CA 1
ATOM 849 C C . THR B 1 38 ? 15.016 -8.289 -12.625 1 83.31 38 THR B C 1
ATOM 851 O O . THR B 1 38 ? 14.977 -8.938 -13.68 1 83.31 38 THR B O 1
ATOM 854 N N . GLN B 1 39 ? 15.719 -8.609 -11.586 1 85.94 39 GLN B N 1
ATOM 855 C CA . GLN B 1 39 ? 16.328 -9.93 -11.477 1 85.94 39 GLN B CA 1
ATOM 856 C C . GLN B 1 39 ? 15.492 -10.859 -10.602 1 85.94 39 GLN B C 1
ATOM 858 O O . GLN B 1 39 ? 15.836 -12.023 -10.414 1 85.94 39 GLN B O 1
ATOM 863 N N . CYS B 1 40 ? 14.43 -10.32 -10.086 1 84.25 40 CYS B N 1
ATOM 864 C CA . CYS B 1 40 ? 13.539 -11.109 -9.234 1 84.25 40 CYS B CA 1
ATOM 865 C C . CYS B 1 40 ? 12.609 -11.977 -10.07 1 84.25 40 CYS B C 1
ATOM 867 O O . CYS B 1 40 ? 12.359 -11.68 -11.242 1 84.25 40 CYS B O 1
ATOM 869 N N . GLU B 1 41 ? 12.227 -13.023 -9.57 1 88.25 41 GLU B N 1
ATOM 870 C CA . GLU B 1 41 ? 11.258 -13.891 -10.242 1 88.25 41 GLU B CA 1
ATOM 871 C C . GLU B 1 41 ? 9.898 -13.219 -10.352 1 88.25 41 GLU B C 1
ATOM 873 O O . GLU B 1 41 ? 9.383 -12.688 -9.367 1 88.25 41 GLU B O 1
ATOM 878 N N . THR B 1 42 ? 9.422 -13.164 -11.555 1 93.81 42 THR B N 1
ATOM 879 C CA . THR B 1 42 ? 8.086 -12.633 -11.805 1 93.81 42 THR B CA 1
ATOM 880 C C . THR B 1 42 ? 7.074 -13.758 -11.992 1 93.81 42 THR B C 1
ATOM 882 O O . THR B 1 42 ? 7.453 -14.922 -12.156 1 93.81 42 THR B O 1
ATOM 885 N N . VAL B 1 43 ? 5.777 -13.438 -11.781 1 94.5 43 VAL B N 1
ATOM 886 C CA . VAL B 1 43 ? 4.684 -14.352 -12.078 1 94.5 43 VAL B CA 1
ATOM 887 C C . VAL B 1 43 ? 3.748 -13.719 -13.109 1 94.5 43 VAL B C 1
ATOM 889 O O . VAL B 1 43 ? 3.836 -12.523 -13.383 1 94.5 43 VAL B O 1
ATOM 892 N N . LEU B 1 44 ? 2.875 -14.562 -13.727 1 95.56 44 LEU B N 1
ATOM 893 C CA . LEU B 1 44 ? 1.822 -14.055 -14.602 1 95.56 44 LEU B CA 1
ATOM 894 C C . LEU B 1 44 ? 0.538 -13.805 -13.82 1 95.56 44 LEU B C 1
ATOM 896 O O . LEU B 1 44 ? 0.081 -14.672 -13.07 1 95.56 44 LEU B O 1
ATOM 900 N N . ASP B 1 45 ? 0.096 -12.594 -14.008 1 96.38 45 ASP B N 1
ATOM 901 C CA . ASP B 1 45 ? -1.173 -12.32 -13.344 1 96.38 45 ASP B CA 1
ATOM 902 C C . ASP B 1 45 ? -2.338 -12.969 -14.086 1 96.38 45 ASP B C 1
ATOM 904 O O . ASP B 1 45 ? -2.139 -13.609 -15.125 1 96.38 45 ASP B O 1
ATOM 908 N N . PRO B 1 46 ? -3.582 -12.789 -13.578 1 95.5 46 PRO B N 1
ATOM 909 C CA . PRO B 1 46 ? -4.723 -13.469 -14.203 1 95.5 46 PRO B CA 1
ATOM 910 C C . PRO B 1 46 ? -4.973 -13.008 -15.633 1 95.5 46 PRO B C 1
ATOM 912 O O . PRO B 1 46 ? -5.617 -13.719 -16.406 1 95.5 46 PRO B O 1
ATOM 915 N N . ASP B 1 47 ? -4.52 -11.836 -15.945 1 96.06 47 ASP 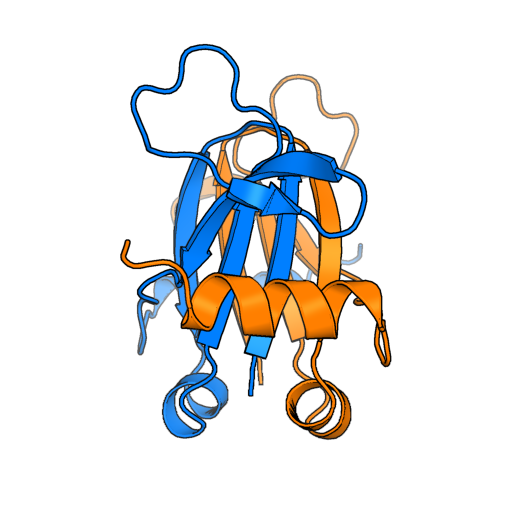B N 1
ATOM 916 C CA . ASP B 1 47 ? -4.734 -11.312 -17.297 1 96.06 47 ASP B CA 1
ATOM 917 C C . ASP B 1 47 ? -3.562 -11.656 -18.203 1 96.06 47 ASP B C 1
ATOM 919 O O . ASP B 1 47 ? -3.584 -11.344 -19.406 1 96.06 47 ASP B O 1
ATOM 923 N N . GLY B 1 48 ? -2.592 -12.258 -17.656 1 96.19 48 GLY B N 1
ATOM 924 C CA . GLY B 1 48 ? -1.469 -12.727 -18.453 1 96.19 48 GLY B CA 1
ATOM 925 C C . GLY B 1 48 ? -0.296 -11.758 -18.453 1 96.19 48 GLY B C 1
ATOM 926 O O . GLY B 1 48 ? 0.662 -11.938 -19.203 1 96.19 48 GLY B O 1
ATOM 927 N N . ASP B 1 49 ? -0.306 -10.68 -17.719 1 95.5 49 ASP B N 1
ATOM 928 C CA . ASP B 1 49 ? 0.791 -9.719 -17.625 1 95.5 49 ASP B CA 1
ATOM 929 C C . ASP B 1 49 ? 1.816 -10.156 -16.578 1 95.5 49 ASP B C 1
ATOM 931 O O . ASP B 1 49 ? 1.451 -10.664 -15.516 1 95.5 49 ASP B O 1
ATOM 935 N N . GLU B 1 50 ? 3.072 -9.898 -16.812 1 95.19 50 GLU B N 1
ATOM 936 C CA . GLU B 1 50 ? 4.133 -10.156 -15.836 1 95.19 50 GLU B CA 1
ATOM 937 C C . GLU B 1 50 ? 4.094 -9.156 -14.695 1 95.19 50 GLU B C 1
ATOM 939 O O . GLU B 1 50 ? 3.883 -7.961 -14.914 1 95.19 50 GLU B O 1
ATOM 944 N N . VAL B 1 51 ? 4.301 -9.703 -13.5 1 95.5 51 VAL B N 1
ATOM 945 C CA . VAL B 1 51 ? 4.219 -8.844 -12.328 1 95.5 51 VAL B CA 1
ATOM 946 C C . VAL B 1 51 ? 5.125 -9.383 -11.227 1 95.5 51 VAL B C 1
ATOM 948 O O . VAL B 1 51 ? 5.281 -10.594 -11.078 1 95.5 51 VAL B O 1
ATOM 951 N N . LEU B 1 52 ? 5.867 -8.484 -10.57 1 95.38 52 LEU B N 1
ATOM 952 C CA . LEU B 1 52 ? 6.488 -8.828 -9.297 1 95.38 52 LEU B CA 1
ATOM 953 C C . LEU B 1 52 ? 5.461 -8.828 -8.172 1 95.38 52 LEU B C 1
ATOM 955 O O . LEU B 1 52 ? 4.77 -7.832 -7.957 1 95.38 52 LEU B O 1
ATOM 959 N N . LEU B 1 53 ? 5.305 -9.945 -7.516 1 96.06 53 LEU B N 1
ATOM 960 C CA . LEU B 1 53 ? 4.258 -10.125 -6.52 1 96.06 53 LEU B CA 1
ATOM 961 C C . LEU B 1 53 ? 4.84 -10.641 -5.207 1 96.06 53 LEU B C 1
ATOM 963 O O . LEU B 1 53 ? 5.508 -11.68 -5.184 1 96.06 53 LEU B O 1
ATOM 967 N N . TRP B 1 54 ? 4.637 -9.883 -4.074 1 95 54 TRP B N 1
ATOM 968 C CA . TRP B 1 54 ? 5.125 -10.375 -2.789 1 95 54 TRP B CA 1
ATOM 969 C C . TRP B 1 54 ? 4.305 -9.797 -1.639 1 95 54 TRP B C 1
ATOM 971 O O . TRP B 1 54 ? 3.602 -8.797 -1.808 1 95 54 TRP B O 1
ATOM 981 N N . THR B 1 55 ? 4.32 -10.477 -0.534 1 96.62 55 THR B N 1
ATOM 982 C CA . THR B 1 55 ? 3.75 -9.969 0.706 1 96.62 55 THR B CA 1
ATOM 983 C C . THR B 1 55 ? 4.781 -9.156 1.483 1 96.62 55 THR B C 1
ATOM 985 O O . THR B 1 55 ? 5.828 -9.68 1.869 1 96.62 55 THR B O 1
ATOM 988 N N . GLU B 1 56 ? 4.453 -7.879 1.729 1 96.31 56 GLU B N 1
ATOM 989 C CA . GLU B 1 56 ? 5.387 -7.008 2.438 1 96.31 56 GLU B CA 1
ATOM 990 C C . GLU B 1 56 ? 5.379 -7.293 3.936 1 96.31 56 GLU B C 1
ATOM 992 O O . GLU B 1 56 ? 4.336 -7.613 4.504 1 96.31 56 GLU B O 1
ATOM 997 N N . THR B 1 57 ? 6.578 -7.219 4.562 1 96.69 57 THR B N 1
ATOM 998 C CA . THR B 1 57 ? 6.656 -7.266 6.016 1 96.69 57 THR B CA 1
ATOM 999 C C . THR B 1 57 ? 6.438 -5.883 6.617 1 96.69 57 THR B C 1
ATOM 1001 O O . THR B 1 57 ? 7.293 -5.004 6.504 1 96.69 57 THR B O 1
ATOM 1004 N N . PRO B 1 58 ? 5.32 -5.707 7.223 1 97.69 58 PRO B N 1
ATOM 1005 C CA . PRO B 1 58 ? 5.008 -4.355 7.695 1 97.69 58 PRO B CA 1
ATOM 1006 C C . PRO B 1 58 ? 5.754 -3.994 8.977 1 97.69 58 PRO B C 1
ATOM 1008 O O . PRO B 1 58 ? 6.168 -4.883 9.727 1 97.69 58 PRO B O 1
ATOM 1011 N N . ILE B 1 59 ? 5.992 -2.801 9.172 1 98.19 59 ILE B N 1
ATOM 1012 C CA . ILE B 1 59 ? 6.457 -2.23 10.43 1 98.19 59 ILE B CA 1
ATOM 1013 C C . ILE B 1 59 ? 5.262 -1.879 11.312 1 98.19 59 ILE B C 1
ATOM 1015 O O . ILE B 1 59 ? 4.297 -1.27 10.852 1 98.19 59 ILE B O 1
ATOM 1019 N N . THR B 1 60 ? 5.273 -2.271 12.523 1 97.75 60 THR B N 1
ATOM 1020 C CA . THR B 1 60 ? 4.195 -1.99 13.461 1 97.75 60 THR B CA 1
ATOM 1021 C C . THR B 1 60 ? 4.691 -1.113 14.609 1 97.75 60 THR B C 1
ATOM 1023 O O . THR B 1 60 ? 5.898 -0.915 14.766 1 97.75 60 THR B O 1
ATOM 1026 N N . GLU B 1 61 ? 3.734 -0.528 15.312 1 96.5 61 GLU B N 1
ATOM 1027 C CA . GLU B 1 61 ? 4.035 0.313 16.469 1 96.5 61 GLU B CA 1
ATOM 1028 C C . GLU B 1 61 ? 5.039 1.406 16.109 1 96.5 61 GLU B C 1
ATOM 1030 O O . GLU B 1 61 ? 6.027 1.609 16.812 1 96.5 61 GLU B O 1
ATOM 1035 N N . SER B 1 62 ? 4.91 2.033 14.969 1 97.69 62 SER B N 1
ATOM 1036 C CA . SER B 1 62 ? 5.805 3.082 14.492 1 97.69 62 SER B CA 1
ATOM 1037 C C . SER B 1 62 ? 5.27 4.465 14.844 1 97.69 62 SER B C 1
ATOM 1039 O O . SER B 1 62 ? 4.234 4.887 14.328 1 97.69 62 SER B O 1
ATOM 1041 N N . PRO B 1 63 ? 5.992 5.172 15.742 1 97 63 PRO B N 1
ATOM 1042 C CA . PRO B 1 63 ? 5.57 6.547 16.016 1 97 63 PRO B CA 1
ATOM 1043 C C . PRO B 1 63 ? 5.508 7.406 14.758 1 97 63 PRO B C 1
ATOM 1045 O O . PRO B 1 63 ? 4.645 8.281 14.641 1 97 63 PRO B O 1
ATOM 1048 N N . HIS B 1 64 ? 6.469 7.195 13.883 1 96.75 64 HIS B N 1
ATOM 1049 C CA . HIS B 1 64 ? 6.438 7.91 12.609 1 96.75 64 HIS B CA 1
ATOM 1050 C C . HIS B 1 64 ? 5.121 7.68 11.875 1 96.75 64 HIS B C 1
ATOM 1052 O O . HIS B 1 64 ? 4.488 8.633 11.414 1 96.75 64 HIS B O 1
ATOM 1058 N N . ALA B 1 65 ? 4.688 6.445 11.75 1 97.5 65 ALA B N 1
ATOM 1059 C CA . ALA B 1 65 ? 3.447 6.117 11.055 1 97.5 65 ALA B CA 1
ATOM 1060 C C . ALA B 1 65 ? 2.244 6.77 11.727 1 97.5 65 ALA B C 1
ATOM 1062 O O . ALA B 1 65 ? 1.346 7.281 11.055 1 97.5 65 ALA B O 1
ATOM 1063 N N . GLU B 1 66 ? 2.229 6.711 13.008 1 96.88 66 GLU B N 1
ATOM 1064 C CA . GLU B 1 66 ? 1.131 7.336 13.742 1 96.88 66 GLU B CA 1
ATOM 1065 C C . GLU B 1 66 ? 1.03 8.828 13.422 1 96.88 66 GLU B C 1
ATOM 1067 O O . GLU B 1 66 ? -0.068 9.352 13.211 1 96.88 66 G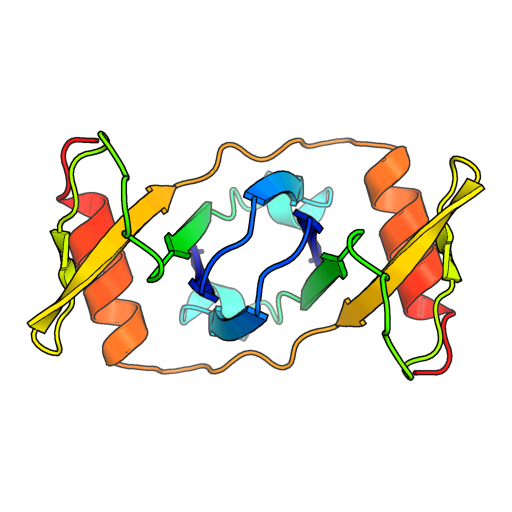LU B O 1
ATOM 1072 N N . LYS B 1 67 ? 2.145 9.477 13.398 1 97.06 67 LYS B N 1
ATOM 1073 C CA . LYS B 1 67 ? 2.168 10.898 13.062 1 97.06 67 LYS B CA 1
ATOM 1074 C C . LYS B 1 67 ? 1.759 11.133 11.617 1 97.06 67 LYS B C 1
ATOM 1076 O O . LYS B 1 67 ? 1.099 12.125 11.305 1 97.06 67 LYS B O 1
ATOM 1081 N N . MET B 1 68 ? 2.16 10.297 10.703 1 97.56 68 MET B N 1
ATOM 1082 C CA . MET B 1 68 ? 1.755 10.398 9.305 1 97.56 68 MET B CA 1
ATOM 1083 C C . MET B 1 68 ? 0.243 10.258 9.164 1 97.56 68 MET B C 1
ATOM 1085 O O . MET B 1 68 ? -0.381 10.977 8.383 1 97.56 68 MET B O 1
ATOM 1089 N N . PHE B 1 69 ? -0.396 9.273 9.906 1 97 69 PHE B N 1
ATOM 1090 C CA . PHE B 1 69 ? -1.845 9.117 9.875 1 97 69 PHE B CA 1
ATOM 1091 C C . PHE B 1 69 ? -2.537 10.391 10.344 1 97 69 PHE B C 1
ATOM 1093 O O . PHE B 1 69 ? -3.551 10.805 9.773 1 97 69 PHE B O 1
ATOM 1100 N N . ALA B 1 70 ? -1.984 10.961 11.398 1 95 70 ALA B N 1
ATOM 1101 C CA . ALA B 1 70 ? -2.555 12.203 11.914 1 95 70 ALA B CA 1
ATOM 1102 C C . ALA B 1 70 ? -2.447 13.328 10.891 1 95 70 ALA B C 1
ATOM 1104 O O . ALA B 1 70 ? -3.379 14.117 10.727 1 95 70 ALA B O 1
ATOM 1105 N N . LEU B 1 71 ? -1.334 13.445 10.227 1 95.06 71 LEU B N 1
ATOM 1106 C CA . LEU B 1 71 ? -1.105 14.445 9.188 1 95.06 71 LEU B CA 1
ATOM 1107 C C . LEU B 1 71 ? -2.107 14.289 8.047 1 95.06 71 LEU B C 1
ATOM 1109 O O . LEU B 1 71 ? -2.658 15.281 7.562 1 95.06 71 LEU B O 1
ATOM 1113 N N . GLU B 1 72 ? -2.311 13.094 7.598 1 93.94 72 GLU B N 1
ATOM 1114 C CA . GLU B 1 72 ? -3.254 12.805 6.52 1 93.94 72 GLU B CA 1
ATOM 1115 C C . GLU B 1 72 ? -4.668 13.242 6.891 1 93.94 72 GLU B C 1
ATOM 1117 O O . GLU B 1 72 ? -5.391 13.797 6.059 1 93.94 72 GLU B O 1
ATOM 1122 N N . ALA B 1 73 ? -5.031 12.992 8.094 1 89.06 73 ALA B N 1
ATOM 1123 C CA . ALA B 1 73 ? -6.371 13.312 8.57 1 89.06 73 ALA B CA 1
ATOM 1124 C C . ALA B 1 73 ? -6.609 14.82 8.562 1 89.06 73 ALA B C 1
ATOM 1126 O O . ALA B 1 73 ? -7.754 15.273 8.461 1 89.06 73 ALA B O 1
ATOM 1127 N N . THR B 1 74 ? -5.48 15.445 8.703 1 81.5 74 THR B N 1
ATOM 1128 C CA . THR B 1 74 ? -5.605 16.891 8.82 1 81.5 74 THR B CA 1
ATOM 1129 C C . THR B 1 74 ? -5.504 17.562 7.445 1 81.5 74 THR B C 1
ATOM 1131 O O . THR B 1 74 ? -5.949 18.688 7.262 1 81.5 74 THR B O 1
ATOM 1134 N N . GLY B 1 75 ? -4.789 16.812 6.543 1 65.56 75 GLY B N 1
ATOM 1135 C CA . GLY B 1 75 ? -4.527 17.453 5.258 1 65.56 75 GLY B CA 1
ATOM 1136 C C . GLY B 1 75 ? -5.762 17.531 4.379 1 65.56 75 GLY B C 1
ATOM 1137 O O . GLY B 1 75 ? -6.633 16.672 4.434 1 65.56 75 GLY B O 1
ATOM 1138 N N . CYS B 1 76 ? -6.316 18.672 4.098 1 53.72 76 CYS B N 1
ATOM 1139 C CA . CYS B 1 76 ? -7.426 19 3.213 1 53.72 76 CYS B CA 1
ATOM 1140 C C . CYS B 1 76 ? -7.129 18.562 1.782 1 53.72 76 CYS B C 1
ATOM 1142 O O . CYS B 1 76 ? -6.32 19.188 1.094 1 53.72 76 CYS B O 1
ATOM 1144 N N . PHE B 1 77 ? -7.012 17.266 1.581 1 46 77 PHE B N 1
ATOM 1145 C CA . PHE B 1 77 ? -6.73 17 0.176 1 46 77 PHE B CA 1
ATOM 1146 C C . PHE B 1 77 ? -8.023 16.797 -0.607 1 46 77 PHE B C 1
ATOM 1148 O O . PHE B 1 77 ? -9.039 16.391 -0.044 1 46 77 PHE B O 1
#

Radius of gyration: 15.07 Å; Cα contacts (8 Å, |Δi|>4): 329; chains: 2; bounding box: 32×40×35 Å

Nearest PDB structures (foldseek):
  1qxx-assembly1_A-2  TM=3.956E-01  e=5.540E+00  Escherichia coli
  4d10-assembly1_N  TM=2.409E-01  e=1.193E+00  Homo sapiens
  5cm2-assembly1_Z  TM=2.428E-01  e=2.486E+00  Yarrowia lipolytica CLIB122
  1qxx-assembly1_A-2  TM=3.951E-01  e=5.649E+00  Escherichia coli
  1ihr-assembly1_A  TM=3.954E-01  e=7.876E+00  Escherichia coli

Foldseek 3Di:
DEAEDEDEDDDDDAAEDEPVCVVVVYWYKYKYQNCPPPPDDWDADPVGGTTDIDIGDHDYPDPVVVVVVVVVVPDPD/DEAEDEDEDDDDDAAEDEPVCVVVVYWYKYWYQNCPPPPDDWDADPVGGTTDIDIGDHDYPDPVVVVVVVVVVPDPD